Protein AF-A0A6G3TR05-F1 (afdb_monomer)

Mean predicted aligned error: 17.01 Å

Solvent-accessible surface area (backbone atoms only — not comparable to full-atom values): 5567 Å² total; per-residue (Å²): 138,90,81,85,84,81,80,78,80,74,82,72,83,74,81,77,77,68,69,76,72,77,69,60,94,59,50,67,59,52,54,49,49,55,51,49,51,56,49,50,55,54,50,50,54,51,48,54,59,49,37,72,80,34,81,58,72,85,46,92,58,66,90,69,74,68,56,70,66,55,51,56,48,48,67,74,66,48,81,73,90,82,128

pLDDT: mean 77.5, std 16.48, range [43.97, 98.44]

Secondary structure (DSSP, 8-state):
-------PPPPP----------PPTTHHHHHHHHHHHHHHHHHHHHHHHHHHH-TTTT-TTTT----HHHHHHHHHHS-----

Organism: NCBI:txid194673

Structure (mmCIF, N/CA/C/O backbone):
data_AF-A0A6G3TR05-F1
#
_entry.id   AF-A0A6G3TR05-F1
#
loop_
_atom_site.group_PDB
_atom_site.id
_atom_site.type_symbol
_atom_site.label_atom_id
_atom_site.label_alt_id
_atom_site.label_comp_id
_atom_site.label_asym_id
_atom_site.label_entity_id
_atom_site.label_seq_id
_atom_site.pdbx_PDB_ins_code
_atom_site.Cartn_x
_atom_site.Cartn_y
_atom_site.Cartn_z
_atom_site.occupancy
_atom_site.B_iso_or_equiv
_atom_site.auth_seq_id
_atom_site.auth_comp_id
_atom_site.auth_asym_id
_atom_site.auth_atom_id
_atom_site.pdbx_PDB_model_num
ATOM 1 N N . MET A 1 1 ? -17.630 -12.404 -77.126 1.00 43.97 1 MET A N 1
ATOM 2 C CA . MET A 1 1 ? -16.229 -12.054 -77.429 1.00 43.97 1 MET A CA 1
ATOM 3 C C . MET A 1 1 ? -15.577 -11.697 -76.103 1.00 43.97 1 MET A C 1
ATOM 5 O O . MET A 1 1 ? -16.022 -10.768 -75.447 1.00 43.97 1 MET A O 1
ATOM 9 N N . THR A 1 2 ? -14.684 -12.573 -75.655 1.00 47.84 2 THR A N 1
ATOM 10 C CA . THR A 1 2 ? -14.101 -12.668 -74.309 1.00 47.84 2 THR A CA 1
ATOM 11 C C . THR A 1 2 ? -13.051 -11.590 -74.065 1.00 47.84 2 THR A C 1
ATOM 13 O O . THR A 1 2 ? -12.158 -11.431 -74.891 1.00 47.84 2 THR A O 1
ATOM 16 N N . THR A 1 3 ? -13.081 -10.935 -72.905 1.00 53.34 3 THR A N 1
ATOM 17 C CA . THR A 1 3 ? -11.910 -10.236 -72.354 1.00 53.34 3 THR A CA 1
ATOM 18 C C . THR A 1 3 ? -11.619 -10.794 -70.969 1.00 53.34 3 THR A C 1
ATOM 20 O O . THR A 1 3 ? -12.441 -10.681 -70.062 1.00 53.34 3 THR A O 1
ATOM 23 N N . ALA A 1 4 ? -10.476 -11.467 -70.854 1.00 49.16 4 ALA A N 1
ATOM 24 C CA . ALA A 1 4 ? -9.973 -12.072 -69.632 1.00 49.16 4 ALA A CA 1
ATOM 25 C C . ALA A 1 4 ? -9.446 -10.995 -68.669 1.00 49.16 4 ALA A C 1
ATOM 27 O O . ALA A 1 4 ? -8.650 -10.142 -69.058 1.00 49.16 4 ALA A O 1
ATOM 28 N N . ASP A 1 5 ? -9.902 -11.063 -67.419 1.00 54.72 5 ASP A N 1
ATOM 29 C CA . ASP A 1 5 ? -9.383 -10.320 -66.271 1.00 54.72 5 ASP A CA 1
ATOM 30 C C . ASP A 1 5 ? -8.139 -11.060 -65.756 1.00 54.72 5 ASP A C 1
ATOM 32 O O . ASP A 1 5 ? -8.241 -12.122 -65.142 1.00 54.72 5 ASP A O 1
ATOM 36 N N . THR A 1 6 ? -6.948 -10.545 -66.058 1.00 58.06 6 THR A N 1
ATOM 37 C CA . THR A 1 6 ? -5.695 -11.080 -65.510 1.00 58.06 6 THR A CA 1
ATOM 38 C C . THR A 1 6 ? -5.332 -10.272 -64.272 1.00 58.06 6 THR A C 1
ATOM 40 O O . THR A 1 6 ? -4.591 -9.292 -64.344 1.00 58.06 6 THR A O 1
ATOM 43 N N . ARG A 1 7 ? -5.858 -10.667 -63.110 1.00 52.47 7 ARG A N 1
ATOM 44 C CA . ARG A 1 7 ? -5.387 -10.142 -61.825 1.00 52.47 7 ARG A CA 1
ATOM 45 C C . ARG A 1 7 ? -4.076 -10.841 -61.452 1.00 52.47 7 ARG A C 1
ATOM 47 O O . ARG A 1 7 ? -4.079 -11.971 -60.975 1.00 52.47 7 ARG A O 1
ATOM 54 N N . THR A 1 8 ? -2.954 -10.160 -61.669 1.00 63.66 8 THR 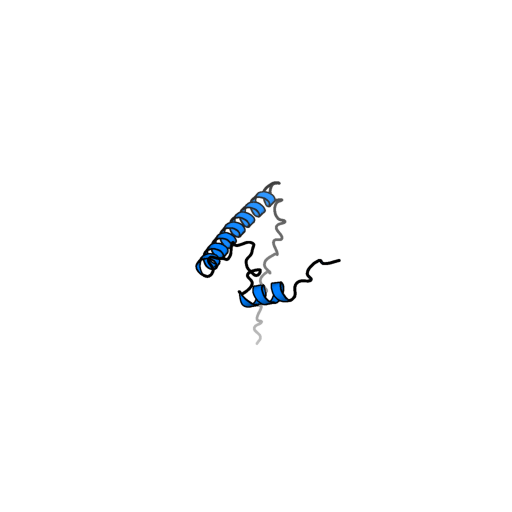A N 1
ATOM 55 C CA . THR A 1 8 ? -1.638 -10.537 -61.131 1.00 63.66 8 THR A CA 1
ATOM 56 C C . THR A 1 8 ? -1.678 -10.472 -59.598 1.00 63.66 8 THR A C 1
ATOM 58 O O . T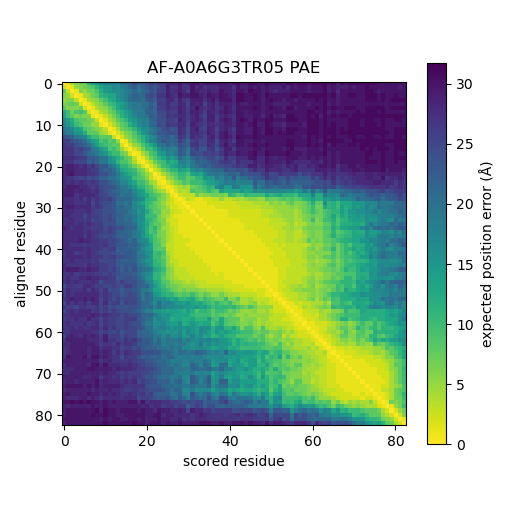HR A 1 8 ? -1.960 -9.398 -59.063 1.00 63.66 8 THR A O 1
ATOM 61 N N . PRO A 1 9 ? -1.407 -11.560 -58.854 1.00 56.84 9 PRO A N 1
ATOM 62 C CA . PRO A 1 9 ? -1.232 -11.461 -57.413 1.00 56.84 9 PRO A CA 1
ATOM 63 C C . PRO A 1 9 ? 0.104 -10.774 -57.105 1.00 56.84 9 PRO A C 1
ATOM 65 O O . PRO A 1 9 ? 1.165 -11.200 -57.563 1.00 56.84 9 PRO A O 1
ATOM 68 N N . ALA A 1 10 ? 0.035 -9.685 -56.339 1.00 61.12 10 ALA A N 1
ATOM 69 C CA . ALA A 1 10 ? 1.196 -9.003 -55.783 1.00 61.12 10 ALA A CA 1
ATOM 70 C C . ALA A 1 10 ? 1.992 -9.961 -54.872 1.00 61.12 10 ALA A C 1
ATOM 72 O O . ALA A 1 10 ? 1.378 -10.761 -54.159 1.00 61.12 10 ALA A O 1
ATOM 73 N N . PRO A 1 11 ? 3.337 -9.902 -54.859 1.00 59.72 11 PRO A N 1
ATOM 74 C CA . PRO A 1 11 ? 4.116 -10.714 -53.939 1.00 59.72 11 PRO A CA 1
ATOM 75 C C . PRO A 1 11 ? 3.800 -10.297 -52.498 1.00 59.72 11 PRO A C 1
ATOM 77 O O . PRO A 1 11 ? 3.859 -9.116 -52.150 1.00 59.72 11 PRO A O 1
ATOM 80 N N . ALA A 1 12 ? 3.444 -11.283 -51.671 1.00 60.97 12 ALA A N 1
ATOM 81 C CA . ALA A 1 12 ? 3.310 -11.137 -50.227 1.00 60.97 12 ALA A CA 1
ATOM 82 C C . ALA A 1 12 ? 4.565 -10.455 -49.652 1.00 60.97 12 ALA A C 1
ATOM 84 O O . ALA A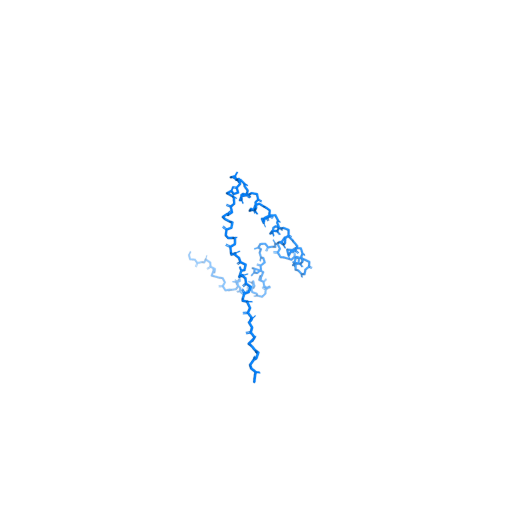 1 12 ? 5.665 -10.715 -50.156 1.00 60.97 12 ALA A O 1
ATOM 85 N N . PRO A 1 13 ? 4.450 -9.608 -48.611 1.00 58.69 13 PRO A N 1
ATOM 86 C CA . PRO A 1 13 ? 5.633 -9.072 -47.964 1.00 58.69 13 PRO A CA 1
ATOM 87 C C . PRO A 1 13 ? 6.423 -10.266 -47.440 1.00 58.69 13 PRO A C 1
ATOM 89 O O . PRO A 1 13 ? 5.945 -11.009 -46.579 1.00 58.69 13 PRO A O 1
ATOM 92 N N . ALA A 1 14 ? 7.608 -10.476 -48.014 1.00 54.62 14 ALA A N 1
ATOM 93 C CA . ALA A 1 14 ? 8.577 -11.410 -47.488 1.00 54.62 14 ALA A CA 1
ATOM 94 C C . ALA A 1 14 ? 8.650 -11.150 -45.986 1.00 54.62 14 ALA A C 1
ATOM 96 O O . ALA A 1 14 ? 8.909 -10.024 -45.554 1.00 54.62 14 ALA A O 1
ATOM 97 N N . SER A 1 15 ? 8.330 -12.171 -45.193 1.00 52.12 15 SER A N 1
ATOM 98 C CA . SER A 1 15 ? 8.614 -12.148 -43.773 1.00 52.12 15 SER A CA 1
ATOM 99 C C . SER A 1 15 ? 10.125 -12.051 -43.665 1.00 52.12 15 SER A C 1
ATOM 101 O O . SER A 1 15 ? 10.834 -13.053 -43.703 1.00 52.12 15 SER A O 1
ATOM 103 N N . THR A 1 16 ? 10.629 -10.822 -43.602 1.00 57.41 16 THR A N 1
ATOM 104 C CA . THR A 1 16 ? 11.986 -10.534 -43.187 1.00 57.41 16 THR A CA 1
ATOM 105 C C . THR A 1 16 ? 12.026 -10.910 -41.717 1.00 57.41 16 THR A C 1
ATOM 107 O O . THR A 1 16 ? 11.915 -10.069 -40.830 1.00 57.41 16 THR A O 1
ATOM 110 N N . THR A 1 17 ? 12.165 -12.206 -41.441 1.00 59.12 17 THR A N 1
ATOM 111 C CA . THR A 1 17 ? 12.784 -12.679 -40.214 1.00 59.12 17 THR A CA 1
ATOM 112 C C . THR A 1 17 ? 14.243 -12.254 -40.316 1.00 59.12 17 THR A C 1
ATOM 114 O O . THR A 1 17 ? 15.142 -13.044 -40.583 1.00 59.12 17 THR A O 1
AT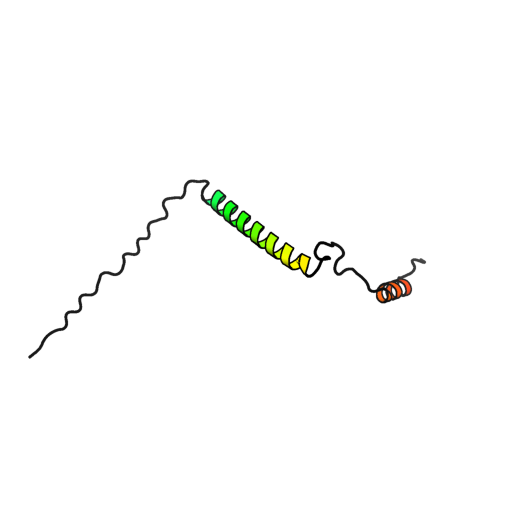OM 117 N N . GLY A 1 18 ? 14.471 -10.948 -40.161 1.00 46.69 18 GLY A N 1
ATOM 118 C CA . GLY A 1 18 ? 15.743 -10.451 -39.700 1.00 46.69 18 GLY A CA 1
ATOM 119 C C . GLY A 1 18 ? 15.904 -11.068 -38.327 1.00 46.69 18 GLY A C 1
ATOM 120 O O . GLY A 1 18 ? 15.246 -10.645 -37.377 1.00 46.69 18 GLY A O 1
ATOM 121 N N . ALA A 1 19 ? 16.704 -12.131 -38.250 1.00 55.25 19 ALA A N 1
ATOM 122 C CA . ALA A 1 19 ? 17.232 -12.602 -36.986 1.00 55.25 19 ALA A CA 1
ATOM 123 C C . ALA A 1 19 ? 17.701 -11.357 -36.219 1.00 55.25 19 ALA A C 1
ATOM 125 O O . ALA A 1 19 ? 18.409 -10.535 -36.817 1.00 55.25 19 ALA A O 1
ATOM 126 N N . PRO A 1 20 ? 17.266 -11.146 -34.963 1.00 56.06 20 PRO A N 1
ATOM 127 C CA . PRO A 1 20 ? 17.698 -9.974 -34.230 1.00 56.06 20 PRO A CA 1
ATOM 128 C C . PRO A 1 20 ? 19.218 -10.058 -34.180 1.00 56.06 20 PRO A C 1
ATOM 130 O O . PRO A 1 20 ? 19.765 -11.028 -33.652 1.00 56.06 20 PRO A O 1
ATOM 133 N N . ALA A 1 21 ? 19.891 -9.088 -34.804 1.00 57.81 21 ALA A N 1
ATOM 134 C CA . ALA A 1 21 ? 21.325 -8.923 -34.663 1.00 57.81 21 ALA A CA 1
ATOM 135 C C . ALA A 1 21 ? 21.608 -9.005 -33.165 1.00 57.81 21 ALA A C 1
ATOM 137 O O . ALA A 1 21 ? 21.026 -8.227 -32.407 1.00 57.81 21 ALA A O 1
ATOM 138 N N . ALA A 1 22 ? 22.366 -10.029 -32.755 1.00 62.66 22 ALA A N 1
ATOM 139 C CA . ALA A 1 22 ? 22.549 -10.390 -31.359 1.00 62.66 22 ALA A CA 1
ATOM 140 C C . ALA A 1 22 ? 22.876 -9.125 -30.567 1.00 62.66 22 ALA A C 1
ATOM 142 O O . ALA A 1 22 ? 23.940 -8.527 -30.739 1.00 62.66 22 ALA A O 1
ATOM 143 N N . ALA A 1 23 ? 21.899 -8.664 -29.784 1.00 61.59 23 ALA A N 1
ATOM 144 C CA . ALA A 1 23 ? 22.021 -7.417 -29.062 1.00 61.59 23 ALA A CA 1
ATOM 145 C C . ALA A 1 23 ? 23.261 -7.530 -28.161 1.00 61.59 23 ALA A C 1
ATOM 147 O O . ALA A 1 23 ? 23.474 -8.593 -27.565 1.00 61.59 23 ALA A O 1
ATOM 148 N N . PRO A 1 24 ? 24.108 -6.489 -28.080 1.00 62.66 24 PRO A N 1
ATOM 149 C CA . PRO A 1 24 ? 25.384 -6.592 -27.388 1.00 62.66 24 PRO A CA 1
ATOM 150 C C . PRO A 1 24 ? 25.149 -7.089 -25.955 1.00 62.66 24 PRO A C 1
ATOM 152 O O . PRO A 1 24 ? 24.183 -6.639 -25.317 1.00 62.66 24 PRO A O 1
ATOM 155 N N . PRO A 1 25 ? 25.976 -8.016 -25.439 1.00 58.28 25 PRO A N 1
ATOM 156 C CA . PRO A 1 25 ? 25.833 -8.518 -24.078 1.00 58.28 25 PRO A CA 1
ATOM 157 C C . PRO A 1 25 ? 25.857 -7.325 -23.112 1.00 58.28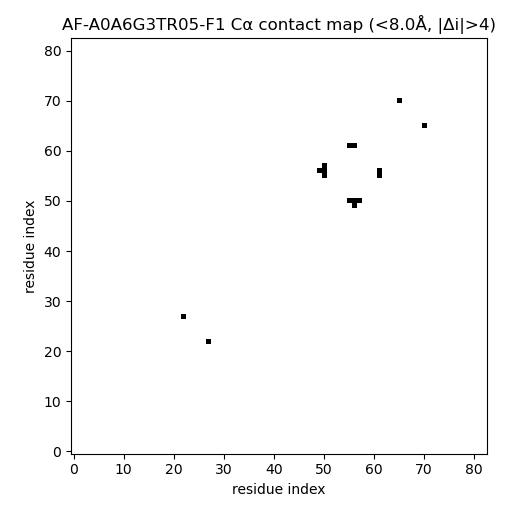 25 PRO A C 1
ATOM 159 O O . PRO A 1 25 ? 26.807 -6.549 -23.087 1.00 58.28 25 PRO A O 1
ATOM 162 N N . GLY A 1 26 ? 24.749 -7.118 -22.392 1.00 64.44 26 GLY A N 1
ATOM 163 C CA . GLY A 1 26 ? 24.506 -5.936 -21.548 1.00 64.44 26 GLY A CA 1
ATOM 164 C C . GLY A 1 26 ? 23.304 -5.076 -21.965 1.00 64.44 26 GLY A C 1
ATOM 165 O O . GLY A 1 26 ? 22.758 -4.341 -21.142 1.00 64.44 26 GLY A O 1
ATOM 166 N N . SER A 1 27 ? 22.819 -5.214 -23.201 1.00 73.62 27 SER A N 1
ATOM 167 C CA . SER A 1 27 ? 21.583 -4.570 -23.681 1.00 73.62 27 SER A CA 1
ATOM 168 C C . SER A 1 27 ? 20.333 -5.069 -22.942 1.00 73.62 27 SER A C 1
ATOM 170 O O . SER A 1 27 ? 19.506 -4.257 -22.527 1.00 73.62 27 SER A O 1
ATOM 172 N N . SER A 1 28 ? 20.237 -6.376 -22.671 1.00 79.31 28 SER A N 1
ATOM 173 C CA . SER A 1 28 ? 19.135 -6.966 -21.893 1.00 79.31 28 SER A CA 1
ATOM 174 C C . SER A 1 28 ? 19.092 -6.463 -20.447 1.00 79.31 28 SER A C 1
ATOM 176 O O . SER A 1 28 ? 18.014 -6.188 -19.926 1.00 79.31 28 SER A O 1
ATOM 178 N N . GLY A 1 29 ? 20.256 -6.282 -19.808 1.00 91.31 29 GLY A N 1
ATOM 179 C CA . GLY A 1 29 ? 20.344 -5.729 -18.452 1.00 91.31 29 GLY A CA 1
ATOM 180 C C . GLY A 1 29 ? 19.870 -4.276 -18.394 1.00 91.31 29 GLY A C 1
ATOM 181 O O . GLY A 1 29 ? 19.064 -3.921 -17.539 1.00 91.31 29 GLY A O 1
ATOM 182 N N . ARG A 1 30 ? 20.283 -3.448 -19.362 1.00 91.44 30 ARG A N 1
ATOM 183 C CA . ARG A 1 30 ? 19.805 -2.060 -19.482 1.00 91.44 30 ARG A CA 1
ATOM 184 C C . ARG A 1 30 ? 18.301 -1.973 -19.741 1.00 91.44 30 ARG A C 1
ATOM 186 O O . ARG A 1 30 ? 17.634 -1.140 -19.137 1.00 91.44 30 ARG A O 1
ATOM 193 N N . ALA A 1 31 ? 17.760 -2.846 -20.589 1.00 90.50 31 ALA A N 1
ATOM 194 C CA . ALA A 1 31 ? 16.323 -2.898 -20.854 1.00 90.50 31 ALA A CA 1
ATOM 195 C C . ALA A 1 31 ? 15.512 -3.313 -19.613 1.00 90.50 31 ALA A C 1
ATOM 197 O O . ALA A 1 31 ? 14.426 -2.780 -19.381 1.00 90.50 31 ALA A O 1
ATOM 198 N N . LEU A 1 32 ? 16.033 -4.240 -18.802 1.00 93.62 32 LEU A N 1
ATOM 199 C CA . LEU A 1 32 ? 15.415 -4.618 -17.531 1.00 93.62 32 LEU A CA 1
ATOM 200 C C . LEU A 1 32 ? 15.428 -3.451 -16.538 1.00 93.62 32 LEU A C 1
ATOM 202 O O . LEU A 1 32 ? 14.385 -3.136 -15.975 1.00 93.62 32 LEU A O 1
ATOM 206 N N . LEU A 1 33 ? 16.569 -2.780 -16.368 1.00 96.31 33 LEU A N 1
ATOM 207 C CA . LEU A 1 33 ? 16.679 -1.623 -15.475 1.00 96.31 33 LEU A CA 1
ATOM 208 C C . LEU A 1 33 ? 15.720 -0.497 -15.881 1.00 96.31 33 LEU A C 1
ATOM 210 O O . LEU A 1 33 ? 15.004 0.019 -15.033 1.00 96.31 33 LEU A O 1
ATOM 214 N N . ALA A 1 34 ? 15.613 -0.187 -17.175 1.00 96.31 34 ALA A N 1
ATOM 215 C CA . ALA A 1 34 ? 14.664 0.814 -17.665 1.00 96.31 34 ALA A CA 1
ATOM 216 C C . ALA A 1 34 ? 13.200 0.448 -17.352 1.00 96.31 34 ALA A C 1
ATOM 218 O O . ALA A 1 34 ? 12.400 1.306 -16.987 1.00 96.31 34 ALA A O 1
ATOM 219 N N . ARG A 1 35 ? 12.840 -0.838 -17.458 1.00 96.25 35 ARG A N 1
ATOM 220 C CA . ARG A 1 35 ? 11.503 -1.320 -17.076 1.00 96.25 35 ARG A CA 1
ATOM 221 C C . ARG A 1 35 ? 11.265 -1.243 -15.569 1.00 96.25 35 ARG A C 1
ATOM 223 O O . ARG A 1 35 ? 10.144 -0.946 -15.168 1.00 96.25 35 ARG A O 1
ATOM 230 N N . LEU A 1 36 ? 12.284 -1.515 -14.754 1.00 97.94 36 LEU A N 1
ATOM 231 C CA . LEU A 1 36 ? 12.192 -1.417 -13.297 1.00 97.94 36 LEU A CA 1
ATOM 232 C C . LEU A 1 36 ? 12.036 0.030 -12.829 1.00 97.94 36 LEU A C 1
ATOM 234 O O . LEU A 1 36 ? 11.227 0.273 -11.940 1.00 97.94 36 LEU A O 1
ATOM 238 N N . GLU A 1 37 ? 12.732 0.983 -13.448 1.00 98.12 37 GLU A N 1
ATOM 239 C CA . GLU A 1 37 ? 12.539 2.406 -13.146 1.00 98.12 37 GLU A CA 1
ATOM 240 C C . GLU A 1 37 ? 11.123 2.865 -13.504 1.00 98.12 37 GLU A C 1
ATOM 242 O O . GLU A 1 37 ? 10.426 3.421 -12.660 1.00 98.12 37 GLU A O 1
ATOM 247 N N . LEU A 1 38 ? 10.620 2.495 -14.686 1.00 98.00 38 LEU A N 1
ATOM 248 C CA . LEU A 1 38 ? 9.231 2.782 -15.055 1.00 98.00 38 LEU A CA 1
ATOM 249 C C . LEU A 1 38 ? 8.223 2.149 -14.080 1.00 98.00 38 LEU A C 1
ATOM 251 O O . LEU A 1 38 ? 7.184 2.734 -13.772 1.00 98.00 38 LEU A O 1
ATOM 255 N N . LEU A 1 39 ? 8.499 0.932 -13.607 1.00 98.38 39 LEU A N 1
ATOM 256 C CA . LEU A 1 39 ? 7.660 0.274 -12.610 1.00 98.38 39 LEU A CA 1
ATOM 257 C C . LEU A 1 39 ? 7.694 1.032 -11.278 1.00 98.38 39 LEU A C 1
ATOM 259 O O . LEU A 1 39 ? 6.639 1.251 -10.689 1.00 98.38 39 LEU A O 1
ATOM 263 N N . ARG A 1 40 ? 8.877 1.455 -10.827 1.00 98.06 40 ARG A N 1
ATOM 264 C CA . ARG A 1 40 ? 9.058 2.238 -9.601 1.00 98.06 40 ARG A CA 1
ATOM 265 C C . ARG A 1 40 ? 8.274 3.543 -9.659 1.00 98.06 40 ARG A C 1
ATOM 267 O O . ARG A 1 40 ? 7.544 3.832 -8.719 1.00 98.06 40 ARG A O 1
ATOM 274 N N . GLU A 1 41 ? 8.380 4.286 -10.757 1.00 98.44 41 GLU A N 1
ATOM 275 C CA . GLU A 1 41 ? 7.644 5.540 -10.964 1.00 98.44 41 GLU A CA 1
ATOM 276 C C . GLU A 1 41 ? 6.128 5.326 -10.870 1.00 98.44 41 GLU A C 1
ATOM 278 O O . GLU A 1 41 ? 5.429 6.048 -10.161 1.00 98.44 41 GLU A O 1
ATOM 283 N N . ARG A 1 42 ? 5.612 4.285 -11.534 1.00 98.12 42 ARG A N 1
ATOM 284 C CA . ARG A 1 42 ? 4.178 3.956 -11.509 1.00 98.12 42 ARG A CA 1
ATOM 285 C C . ARG A 1 42 ? 3.694 3.540 -10.125 1.00 98.12 42 ARG A C 1
ATOM 287 O O . ARG A 1 42 ? 2.608 3.941 -9.719 1.00 98.12 42 ARG A O 1
ATOM 294 N N . VAL A 1 43 ? 4.478 2.732 -9.414 1.00 96.88 43 VAL A N 1
ATOM 295 C CA . VAL A 1 43 ? 4.146 2.308 -8.049 1.00 96.88 43 VAL A CA 1
ATOM 296 C C . VAL A 1 43 ? 4.172 3.504 -7.103 1.00 96.88 43 VAL A C 1
ATOM 298 O O . VAL A 1 43 ? 3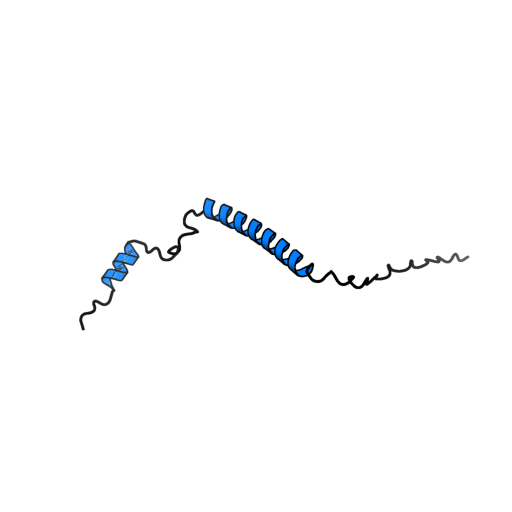.237 3.653 -6.328 1.00 96.88 43 VAL A O 1
ATOM 301 N N . ALA A 1 44 ? 5.172 4.382 -7.201 1.00 95.56 44 ALA A N 1
ATOM 302 C CA . ALA A 1 44 ? 5.245 5.592 -6.386 1.00 95.56 44 ALA A CA 1
ATOM 303 C C . ALA A 1 44 ? 4.015 6.489 -6.593 1.00 95.56 44 ALA A C 1
ATOM 305 O O . ALA A 1 44 ? 3.394 6.902 -5.620 1.00 95.56 44 ALA A O 1
ATOM 306 N N . ALA A 1 45 ? 3.600 6.709 -7.846 1.00 96.00 45 ALA A N 1
ATOM 307 C CA . ALA A 1 45 ? 2.390 7.473 -8.148 1.00 96.00 45 ALA A CA 1
ATOM 308 C C . ALA A 1 45 ? 1.114 6.820 -7.585 1.00 96.00 45 ALA A C 1
ATOM 310 O O . ALA A 1 45 ? 0.216 7.512 -7.111 1.00 96.00 45 ALA A O 1
ATOM 311 N N . LEU A 1 46 ? 1.025 5.487 -7.620 1.00 92.81 46 LEU A N 1
ATOM 312 C CA . LEU A 1 46 ? -0.107 4.758 -7.047 1.00 92.81 46 LEU A CA 1
ATOM 313 C C . LEU A 1 46 ? -0.139 4.850 -5.518 1.00 92.81 46 LEU A C 1
ATOM 315 O O . LEU A 1 46 ? -1.219 4.992 -4.948 1.00 92.81 46 LEU A O 1
ATOM 319 N N . VAL A 1 47 ? 1.023 4.740 -4.870 1.00 91.50 47 VAL A N 1
ATOM 320 C CA . VAL A 1 47 ? 1.151 4.891 -3.417 1.00 91.50 47 VAL A CA 1
ATOM 321 C C . VAL A 1 47 ? 0.713 6.292 -3.017 1.00 91.50 47 VAL A C 1
ATOM 323 O O . VAL A 1 47 ? -0.196 6.389 -2.209 1.00 91.50 47 VAL A O 1
ATOM 326 N N . GLU A 1 48 ? 1.244 7.335 -3.659 1.00 91.56 48 GLU A N 1
ATOM 327 C CA . GLU A 1 48 ? 0.868 8.734 -3.406 1.00 91.56 48 GLU A CA 1
ATOM 328 C C . GLU A 1 48 ? -0.644 8.964 -3.536 1.00 91.56 48 GLU A C 1
ATOM 330 O O . GLU A 1 48 ? -1.279 9.572 -2.679 1.00 91.56 48 GLU A O 1
ATOM 335 N N . HIS A 1 49 ? -1.255 8.434 -4.599 1.00 91.00 49 HIS A N 1
ATOM 336 C CA . HIS A 1 49 ? -2.697 8.566 -4.780 1.00 91.00 49 HIS A CA 1
ATOM 337 C C . HIS A 1 49 ? -3.485 7.863 -3.665 1.00 91.00 49 HIS A C 1
ATOM 339 O O . HIS A 1 49 ? -4.486 8.390 -3.192 1.00 91.00 49 HIS A O 1
ATOM 345 N N . ARG A 1 50 ? -3.032 6.683 -3.226 1.00 85.44 50 ARG A N 1
ATOM 346 C CA . ARG A 1 50 ? -3.716 5.896 -2.195 1.00 85.44 50 ARG A CA 1
ATOM 347 C C . ARG A 1 50 ? -3.526 6.471 -0.794 1.00 85.44 50 ARG A C 1
ATOM 349 O O . ARG A 1 50 ? -4.469 6.434 -0.012 1.00 85.44 50 ARG A O 1
ATOM 356 N N . THR A 1 51 ? -2.336 6.972 -0.474 1.00 84.44 51 THR A N 1
ATOM 357 C CA . THR A 1 51 ? -2.031 7.592 0.823 1.00 84.44 51 THR A CA 1
ATOM 358 C C . THR A 1 51 ? -2.761 8.921 0.995 1.00 84.44 51 THR A C 1
ATOM 360 O O . THR A 1 51 ? -3.120 9.268 2.117 1.00 84.44 51 THR A O 1
ATOM 363 N N . ALA A 1 52 ? -3.051 9.635 -0.100 1.00 87.62 52 ALA A N 1
ATOM 364 C CA . ALA A 1 52 ? -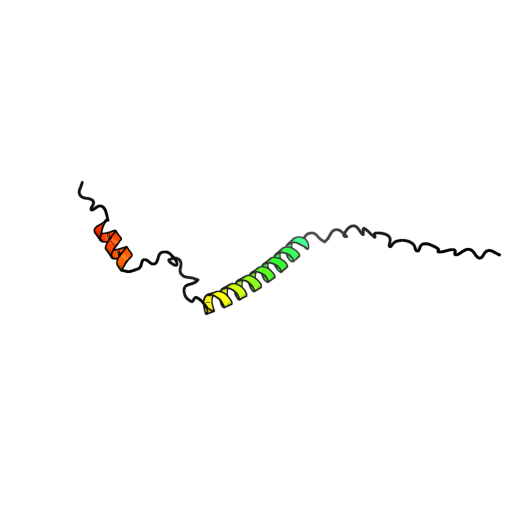3.893 10.830 -0.068 1.00 87.62 52 ALA A CA 1
ATOM 365 C C . ALA A 1 52 ? -5.329 10.532 0.405 1.00 87.62 52 ALA A C 1
ATOM 367 O O . ALA A 1 52 ? -5.901 11.320 1.158 1.00 87.62 52 ALA A O 1
ATOM 368 N N . ASP A 1 53 ? -5.893 9.393 -0.007 1.00 84.25 53 ASP A N 1
ATOM 369 C CA . ASP A 1 53 ? -7.248 8.974 0.375 1.00 84.25 53 ASP A CA 1
ATOM 370 C C . ASP A 1 53 ? -7.283 8.196 1.707 1.00 84.25 53 ASP A C 1
ATOM 372 O O . ASP A 1 53 ? -8.290 8.223 2.417 1.00 84.25 53 ASP A O 1
ATOM 376 N N . ASP A 1 54 ? -6.195 7.508 2.066 1.00 82.56 54 ASP A N 1
ATOM 377 C CA . ASP A 1 54 ? -6.029 6.794 3.335 1.00 82.56 54 ASP A CA 1
ATOM 378 C C . ASP A 1 54 ? -4.653 7.101 3.960 1.00 82.56 54 ASP A C 1
ATOM 380 O O . ASP A 1 54 ? -3.669 6.413 3.660 1.00 82.56 54 ASP A O 1
ATOM 384 N N . PRO A 1 55 ? -4.567 8.079 4.884 1.00 74.75 55 PRO A N 1
ATOM 385 C CA . PRO A 1 55 ? -3.304 8.465 5.514 1.00 74.75 55 PRO A CA 1
ATOM 386 C C . PRO A 1 55 ? -2.720 7.370 6.420 1.00 74.75 55 PRO A C 1
ATOM 388 O O . PRO A 1 55 ? -1.584 7.496 6.869 1.00 74.75 55 PRO A O 1
ATOM 391 N N . THR A 1 56 ? -3.472 6.299 6.707 1.00 81.69 56 THR A N 1
ATOM 392 C CA . THR A 1 56 ? -3.000 5.158 7.508 1.00 81.69 56 THR A CA 1
ATOM 393 C C . THR A 1 56 ? -2.385 4.046 6.661 1.00 81.69 56 THR A C 1
ATOM 395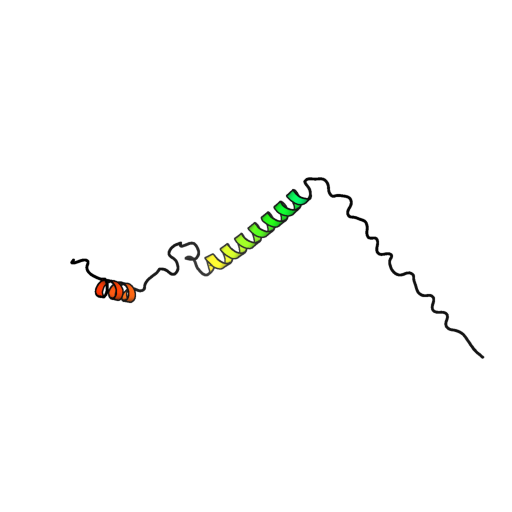 O O . THR A 1 56 ? -1.975 3.028 7.206 1.00 81.69 56 THR A O 1
ATOM 398 N N . ALA A 1 57 ? -2.299 4.198 5.335 1.00 82.12 57 ALA A N 1
ATOM 399 C CA . ALA A 1 57 ? -1.854 3.131 4.436 1.00 82.12 57 ALA A CA 1
ATOM 400 C C . ALA A 1 57 ? -0.443 2.576 4.736 1.00 82.12 57 ALA A C 1
ATOM 402 O O . ALA A 1 57 ? -0.199 1.402 4.459 1.00 82.12 57 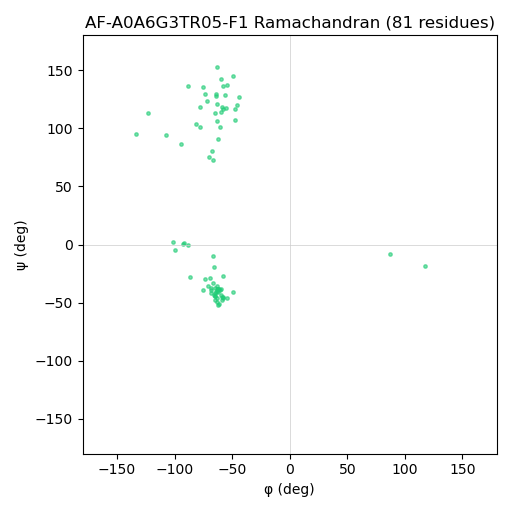ALA A O 1
ATOM 403 N N . ASP A 1 58 ? 0.445 3.380 5.327 1.00 82.06 58 ASP A N 1
ATOM 404 C CA . ASP A 1 58 ? 1.807 2.973 5.715 1.00 82.06 58 ASP A CA 1
ATOM 405 C C . ASP A 1 58 ? 1.902 2.372 7.130 1.00 82.06 58 ASP A C 1
ATOM 407 O O . ASP A 1 58 ? 2.983 1.988 7.580 1.00 82.06 58 ASP A O 1
ATOM 411 N N . ASP A 1 59 ? 0.791 2.286 7.858 1.00 86.19 59 ASP A N 1
ATOM 412 C CA . ASP A 1 59 ? 0.779 1.791 9.227 1.00 86.19 59 ASP A CA 1
ATOM 413 C C . ASP A 1 59 ? 0.851 0.250 9.281 1.00 86.19 59 ASP A C 1
ATOM 415 O O . ASP A 1 59 ? -0.070 -0.435 8.819 1.00 86.19 59 ASP A O 1
ATOM 419 N N . PRO A 1 60 ? 1.901 -0.334 9.891 1.00 79.75 60 PRO A N 1
ATOM 420 C CA . PRO A 1 60 ? 2.063 -1.784 9.982 1.00 79.75 60 PRO A CA 1
ATOM 421 C C . PRO A 1 60 ? 0.988 -2.477 10.832 1.00 79.75 60 PRO A C 1
ATOM 423 O O . PRO A 1 60 ? 0.808 -3.688 10.705 1.00 79.75 60 PRO A O 1
ATOM 426 N N . LEU A 1 61 ? 0.284 -1.742 11.700 1.00 83.31 61 LEU A N 1
ATOM 427 C CA . LEU A 1 61 ? -0.803 -2.264 12.530 1.00 83.31 61 LEU A CA 1
ATOM 428 C C . LEU A 1 61 ? -2.180 -2.088 11.873 1.00 83.31 61 LEU A C 1
ATOM 430 O O . LEU A 1 61 ? -3.194 -2.498 12.446 1.00 83.31 61 LEU A O 1
ATOM 434 N N . ARG A 1 62 ? -2.251 -1.515 10.664 1.00 79.50 62 ARG A N 1
ATOM 435 C CA . ARG A 1 62 ? -3.507 -1.338 9.928 1.00 79.50 62 ARG A CA 1
ATOM 436 C C . ARG A 1 62 ? -4.218 -2.683 9.746 1.00 79.50 62 ARG A C 1
ATOM 438 O O . ARG A 1 62 ? -3.647 -3.657 9.267 1.00 79.50 62 ARG A O 1
ATOM 445 N N . GLY A 1 63 ? -5.496 -2.732 10.122 1.00 76.88 63 GLY A N 1
ATOM 446 C CA . GLY A 1 63 ? -6.299 -3.964 10.135 1.00 76.88 63 GLY A CA 1
ATOM 447 C C . GLY A 1 63 ? -6.202 -4.785 11.428 1.00 76.88 63 GLY A C 1
ATOM 448 O O . GLY A 1 63 ? -6.994 -5.705 11.606 1.00 76.88 63 GLY A O 1
ATOM 449 N N . LEU A 1 64 ? -5.297 -4.424 12.346 1.00 83.69 64 LEU A N 1
ATOM 450 C CA . LEU A 1 64 ? -5.219 -4.949 13.717 1.00 83.69 64 LEU A CA 1
ATOM 451 C C . LEU A 1 64 ? -5.815 -3.983 14.750 1.00 83.69 64 LEU A C 1
ATOM 453 O O . LEU A 1 64 ? -5.799 -4.270 15.946 1.00 83.69 64 LEU A O 1
ATOM 457 N N . TYR A 1 65 ? -6.349 -2.845 14.306 1.00 82.56 65 TYR A N 1
ATOM 458 C CA . TYR A 1 65 ? -7.103 -1.947 15.168 1.00 82.56 65 TYR A CA 1
ATOM 459 C C . TYR A 1 65 ? -8.373 -2.632 15.646 1.00 82.56 65 TYR A C 1
ATOM 461 O O . TYR A 1 65 ? -9.282 -2.916 14.863 1.00 82.56 65 TYR A O 1
ATOM 469 N N . LEU A 1 66 ? -8.431 -2.890 16.947 1.00 84.81 66 LEU A N 1
ATOM 470 C CA . LEU A 1 66 ? -9.645 -3.362 17.582 1.00 84.81 66 LEU A CA 1
ATOM 471 C C . LEU A 1 66 ? -10.488 -2.167 18.028 1.00 84.81 66 LEU A C 1
ATOM 473 O O . LEU A 1 66 ? -9.946 -1.233 18.622 1.00 84.81 66 LEU A O 1
ATOM 477 N N . PRO A 1 67 ? -11.812 -2.198 17.796 1.00 84.75 67 PRO A N 1
ATOM 478 C CA . PRO A 1 67 ? -12.703 -1.264 18.460 1.00 84.75 67 PRO A CA 1
ATOM 479 C C . PRO A 1 67 ? -12.663 -1.508 19.971 1.00 84.75 67 PRO A C 1
ATOM 481 O O . PRO A 1 67 ? -12.435 -2.634 20.420 1.00 84.75 67 PRO A O 1
ATOM 484 N N . ASP A 1 68 ? -12.937 -0.460 20.742 1.00 88.06 68 ASP A N 1
ATOM 485 C CA . ASP A 1 68 ? -12.914 -0.476 22.211 1.00 88.06 68 ASP A CA 1
ATOM 486 C C . ASP A 1 68 ? -13.700 -1.666 22.795 1.00 88.06 68 ASP A C 1
ATOM 488 O O . ASP A 1 68 ? -13.217 -2.415 23.644 1.00 88.06 68 ASP A O 1
ATOM 492 N N . GLU A 1 69 ? -14.855 -1.965 22.202 1.00 88.94 69 GLU A N 1
ATOM 493 C CA . GLU A 1 69 ? -15.697 -3.088 22.614 1.00 88.94 69 GLU A CA 1
ATOM 494 C C . GLU A 1 69 ? -15.072 -4.464 22.372 1.00 88.94 69 GLU A C 1
ATOM 496 O O . GLU A 1 69 ? -15.280 -5.392 23.157 1.00 88.94 69 GLU A O 1
ATOM 501 N N . ALA A 1 70 ? -14.278 -4.619 21.309 1.00 89.38 70 ALA A N 1
ATOM 502 C CA . ALA A 1 70 ? -13.547 -5.857 21.059 1.00 89.38 70 ALA A CA 1
ATOM 503 C C . ALA A 1 70 ? -12.404 -6.031 22.067 1.00 89.38 70 ALA A C 1
ATOM 505 O O . ALA A 1 70 ? -12.168 -7.149 22.523 1.00 89.38 70 ALA A O 1
ATOM 506 N N . VAL A 1 71 ? -11.747 -4.939 22.473 1.00 91.25 71 VAL A N 1
ATOM 507 C CA . VAL A 1 71 ? -10.737 -4.959 23.544 1.00 91.25 71 VAL A CA 1
ATOM 508 C C . VAL A 1 71 ? -11.382 -5.367 24.869 1.00 91.25 71 VAL A C 1
ATOM 510 O O . VAL A 1 71 ? -10.921 -6.305 25.519 1.00 91.25 71 VAL A O 1
ATOM 513 N N . HIS A 1 72 ? -12.499 -4.737 25.241 1.00 93.50 72 HIS A N 1
ATOM 514 C CA . HIS A 1 72 ? -13.246 -5.080 26.452 1.00 93.50 72 HIS A CA 1
ATOM 515 C C . HIS A 1 72 ? -13.780 -6.511 26.441 1.00 93.50 72 HIS A C 1
ATOM 517 O O . HIS A 1 72 ? -13.793 -7.179 27.478 1.00 93.50 72 HIS A O 1
ATOM 523 N N . HIS A 1 73 ? -14.234 -7.000 25.289 1.00 91.12 73 HIS A N 1
ATOM 524 C CA . HIS A 1 73 ? -14.638 -8.389 25.141 1.00 91.12 73 HIS A CA 1
ATOM 525 C C . HIS A 1 73 ? -13.459 -9.333 25.381 1.00 91.12 73 HIS A C 1
ATOM 527 O O . HIS A 1 73 ? -13.566 -10.199 26.246 1.00 91.12 73 HIS A O 1
ATOM 533 N N . LEU A 1 74 ? -12.329 -9.112 24.702 1.00 90.75 74 LEU A N 1
ATOM 534 C CA . LEU A 1 74 ? -11.132 -9.937 24.852 1.00 90.75 74 LEU A CA 1
ATOM 535 C C . LEU A 1 74 ? -10.634 -9.976 26.292 1.00 90.75 74 LEU A C 1
ATOM 537 O O . LEU A 1 74 ? -10.362 -11.061 26.785 1.00 90.75 74 LEU A O 1
ATOM 541 N N . LEU A 1 75 ? -10.566 -8.836 26.983 1.00 91.19 75 LEU A N 1
ATOM 542 C CA . LEU A 1 75 ? -10.130 -8.781 28.382 1.00 91.19 75 LEU A CA 1
ATOM 543 C C . LEU A 1 75 ? -11.062 -9.556 29.324 1.00 91.19 75 LEU A C 1
ATOM 545 O O . LEU A 1 75 ? -10.590 -10.174 30.272 1.00 91.19 75 LEU A O 1
ATOM 549 N N . ARG A 1 76 ? -12.376 -9.554 29.065 1.00 91.25 76 ARG A N 1
ATOM 550 C CA . ARG A 1 76 ? -13.346 -10.333 29.856 1.00 91.25 76 ARG A CA 1
ATOM 551 C C . ARG A 1 76 ? -13.284 -11.829 29.577 1.00 91.25 76 ARG A C 1
ATOM 553 O O . ARG A 1 76 ? -13.642 -12.616 30.447 1.00 91.25 76 ARG A O 1
ATOM 560 N N . THR A 1 77 ? -12.912 -12.215 28.361 1.00 91.06 77 THR A N 1
ATOM 561 C CA . THR A 1 77 ? -12.857 -13.619 27.935 1.00 91.06 77 THR A CA 1
ATOM 562 C C . THR A 1 77 ? -11.451 -14.204 27.983 1.00 91.06 77 THR A C 1
ATOM 564 O O . THR A 1 77 ? -11.286 -15.387 27.693 1.00 91.06 77 THR A O 1
ATOM 567 N N . TRP A 1 78 ? -10.435 -13.392 28.291 1.00 86.75 78 TRP A N 1
ATOM 568 C CA . TRP A 1 78 ? -9.054 -13.844 28.332 1.00 86.75 78 TRP A CA 1
ATOM 569 C C . TRP A 1 78 ? -8.910 -14.887 29.441 1.00 86.75 78 TRP A C 1
ATOM 571 O O . TRP A 1 78 ? -9.342 -14.624 30.566 1.00 86.75 78 TRP A O 1
ATOM 581 N N . PRO A 1 79 ? -8.316 -16.060 29.166 1.00 81.25 79 PRO A N 1
ATOM 582 C CA . PRO A 1 79 ? -8.040 -17.026 30.212 1.00 81.25 79 PRO A CA 1
ATOM 583 C C . PRO A 1 79 ? -7.058 -16.391 31.196 1.00 81.25 79 PRO A C 1
ATOM 585 O O . PRO A 1 79 ? -5.880 -16.208 30.881 1.00 81.25 79 PRO A O 1
ATOM 588 N N . SER A 1 80 ? -7.538 -16.010 32.377 1.00 74.56 80 SER A N 1
ATOM 589 C CA . SER A 1 80 ? -6.660 -15.663 33.487 1.00 74.56 80 SER A CA 1
ATOM 590 C C . SER A 1 80 ? -5.806 -16.892 33.770 1.00 74.56 80 SER A C 1
ATOM 592 O O . SER A 1 80 ? -6.345 -17.962 34.053 1.00 74.56 80 SER A O 1
ATOM 594 N N . ALA A 1 81 ? -4.489 -16.763 33.618 1.00 64.94 81 ALA A N 1
ATOM 595 C CA . ALA A 1 81 ? -3.542 -17.813 33.959 1.00 64.94 81 ALA A CA 1
ATOM 596 C C . ALA A 1 81 ? -3.487 -17.959 35.487 1.00 64.94 81 ALA A C 1
ATOM 598 O O . ALA A 1 81 ? -2.556 -17.486 36.124 1.00 64.94 81 ALA A O 1
ATOM 599 N N . ASP A 1 82 ? -4.519 -18.573 36.057 1.00 61.12 82 ASP A N 1
ATOM 600 C CA . ASP A 1 82 ? -4.465 -19.218 37.362 1.00 61.12 82 ASP A CA 1
ATOM 601 C C . ASP A 1 82 ? -4.499 -20.731 37.113 1.00 61.12 82 ASP A C 1
ATOM 603 O O . ASP A 1 82 ? -5.560 -21.334 36.928 1.00 61.12 82 ASP A O 1
ATOM 607 N N . ALA A 1 83 ? -3.300 -21.314 37.044 1.00 50.78 83 ALA A N 1
ATOM 608 C CA . ALA A 1 83 ? -3.017 -22.737 37.203 1.00 50.78 83 ALA A CA 1
ATOM 609 C C . ALA A 1 83 ? -1.689 -22.886 37.953 1.00 50.78 83 ALA A C 1
ATOM 611 O O . ALA A 1 83 ? -0.707 -22.230 37.531 1.00 50.78 83 ALA A O 1
#

Foldseek 3Di:
DDDDDDDDDDDDPPPPPPPPPPDPVCPVVVVVVVVVVVVVVVVVVVCVVVCVVPVCPPPPCVVVDDDPVVVVVCVVPPPDPDD

Radius of gyration: 33.42 Å; Cα contacts (8 Å, |Δi|>4): 8; chains: 1; bounding box: 42×34×115 Å

Sequence (83 aa):
MTTADTRTPAPAPASTTGAPAAAPPGSSGRALLARLELLRERVAALVEHRTADDPTADDPLRGLYLPDEAVHHLLRTWPSADA